Protein AF-A0A838JGW4-F1 (afdb_monomer)

Nearest PDB structures (foldseek):
  2qc5-assembly1_A  TM=7.954E-01  e=8.560E-03  Staphylococcus cohnii
  2p4o-assembly1_A  TM=7.873E-01  e=1.898E-02  Nostoc punctiforme PCC 73102
  2z2p-assembly1_B  TM=6.196E-01  e=1.094E-02  Staphylococcus aureus
  7riz-assembly1_A  TM=8.148E-01  e=9.335E-02  Rhodopseudomonas palustris CGA009
  7ris-assembly1_A  TM=7.364E-01  e=1.348E-01  Rhodopseudomonas palustris CGA009

Sequence (125 aa):
CLDNILVTHPWLEGADGIALDRAGNIWVDANERNAVVVVTHQGSVTEVFRNPPNASGLRNGGPLEFPSSPFLLGNTFCTANSDGNRRDNFPSTAGEIGGVNQPKGKISCMDQPLTIPGLPLPIGR

Structure (mmCIF, N/CA/C/O backbone):
data_AF-A0A838JGW4-F1
#
_entry.id   AF-A0A838JGW4-F1
#
loop_
_atom_site.group_PDB
_atom_site.id
_atom_site.type_symbol
_atom_site.label_atom_id
_atom_site.label_alt_id
_atom_site.label_comp_id
_atom_site.label_asym_id
_atom_site.label_entity_id
_atom_site.label_seq_id
_atom_site.pdbx_PDB_ins_code
_atom_site.Cartn_x
_atom_site.Cartn_y
_atom_site.Cartn_z
_ato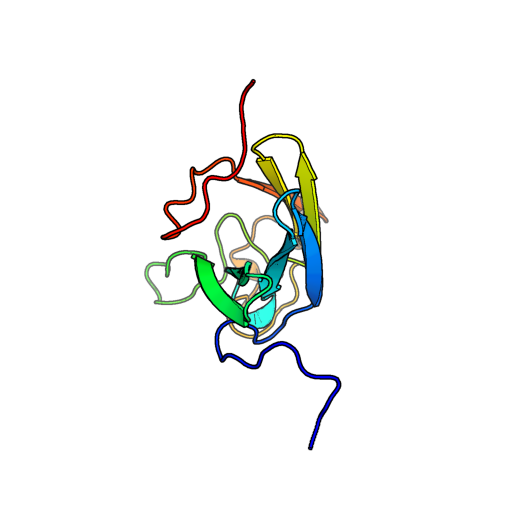m_site.occupancy
_atom_site.B_iso_or_equiv
_atom_site.auth_seq_id
_atom_site.auth_comp_id
_atom_site.auth_asym_id
_atom_site.auth_atom_id
_atom_site.pdbx_PDB_model_num
ATOM 1 N N . CYS A 1 1 ? -24.461 -17.663 6.096 1.00 56.19 1 CYS A N 1
ATOM 2 C CA . CYS A 1 1 ? -23.957 -16.281 5.987 1.00 56.19 1 CYS A CA 1
ATOM 3 C C . CYS A 1 1 ? -22.529 -16.264 6.508 1.00 56.19 1 CYS A C 1
ATOM 5 O O . CYS A 1 1 ? -22.194 -17.125 7.311 1.00 56.19 1 CYS A O 1
ATOM 7 N N . LEU A 1 2 ? -21.661 -15.400 5.983 1.00 64.81 2 LEU A N 1
ATOM 8 C CA . LEU A 1 2 ? -20.280 -15.313 6.459 1.00 64.81 2 LEU A CA 1
ATOM 9 C C . LEU A 1 2 ? -20.258 -14.373 7.661 1.00 64.81 2 LEU A C 1
ATOM 11 O O . LEU A 1 2 ? -19.946 -13.197 7.525 1.00 64.81 2 LEU A O 1
ATOM 15 N N . ASP A 1 3 ? -20.592 -14.909 8.832 1.00 81.69 3 ASP A N 1
ATOM 16 C CA . ASP A 1 3 ? -20.643 -14.163 10.102 1.00 81.69 3 ASP A CA 1
ATOM 17 C C . ASP A 1 3 ? -19.254 -13.647 10.547 1.00 81.69 3 ASP A C 1
ATOM 19 O O . ASP A 1 3 ? -19.125 -12.955 11.550 1.00 81.69 3 ASP A O 1
ATOM 23 N N . ASN A 1 4 ? -18.214 -13.959 9.764 1.00 87.12 4 ASN A N 1
ATOM 24 C CA . ASN A 1 4 ? -16.816 -13.603 9.986 1.00 87.12 4 ASN A CA 1
ATOM 25 C C . ASN A 1 4 ? -16.272 -12.599 8.945 1.00 87.12 4 ASN A C 1
ATOM 27 O O . ASN A 1 4 ? -15.057 -12.467 8.810 1.00 87.12 4 ASN A O 1
ATOM 31 N N . ILE A 1 5 ? -17.133 -11.924 8.169 1.00 91.50 5 ILE A N 1
ATOM 32 C CA . ILE A 1 5 ? -16.721 -10.865 7.231 1.00 91.50 5 ILE A CA 1
ATOM 33 C C . ILE A 1 5 ? -17.139 -9.501 7.774 1.00 91.50 5 ILE A C 1
ATOM 35 O O . ILE A 1 5 ? -18.327 -9.210 7.867 1.00 91.50 5 ILE A O 1
ATOM 39 N N . LEU A 1 6 ?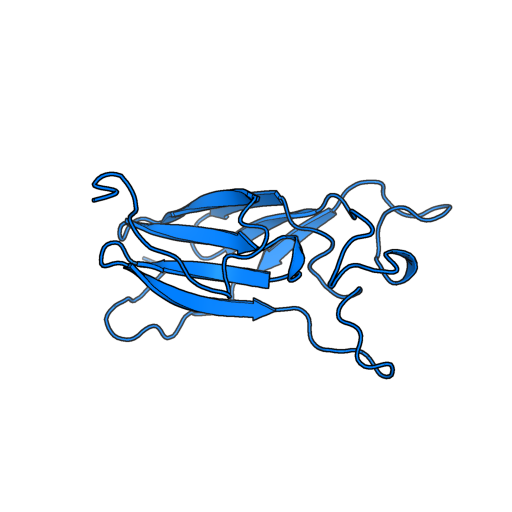 -16.152 -8.644 8.059 1.00 91.56 6 LEU A N 1
ATOM 40 C CA . LEU A 1 6 ? -16.396 -7.236 8.382 1.00 91.56 6 LEU A CA 1
ATOM 41 C C . LEU A 1 6 ? -16.807 -6.437 7.136 1.00 91.56 6 LEU A C 1
ATOM 43 O O . LEU A 1 6 ? -17.818 -5.744 7.149 1.00 91.56 6 LEU A O 1
ATOM 47 N N . VAL A 1 7 ? -16.023 -6.526 6.055 1.00 95.44 7 VAL A N 1
ATOM 48 C CA . VAL A 1 7 ? -16.283 -5.811 4.798 1.00 95.44 7 VAL A CA 1
ATOM 49 C C . VAL A 1 7 ? -15.652 -6.533 3.606 1.00 95.44 7 VAL A C 1
ATOM 51 O O . VAL A 1 7 ? -14.642 -7.220 3.743 1.00 95.44 7 VAL A O 1
ATOM 54 N N . THR A 1 8 ? -16.224 -6.341 2.417 1.00 95.62 8 THR A N 1
ATOM 55 C CA . THR A 1 8 ? -15.580 -6.655 1.132 1.00 95.62 8 THR A CA 1
ATOM 56 C C . THR A 1 8 ? -15.661 -5.422 0.242 1.00 95.62 8 THR A C 1
ATOM 58 O O . THR A 1 8 ? -16.702 -4.770 0.191 1.00 95.62 8 THR A O 1
ATOM 61 N N . HIS A 1 9 ? -14.566 -5.059 -0.425 1.00 97.62 9 HIS A N 1
ATOM 62 C CA . HIS A 1 9 ? -14.531 -3.862 -1.263 1.00 97.62 9 HIS A CA 1
ATOM 63 C C . HIS A 1 9 ? -13.444 -3.976 -2.343 1.00 97.62 9 HIS A C 1
ATOM 65 O O . HIS A 1 9 ? -12.350 -4.439 -2.024 1.00 97.62 9 HIS A O 1
ATOM 71 N N . PRO A 1 10 ? -13.663 -3.503 -3.588 1.00 98.12 10 PRO A N 1
ATOM 72 C CA . PRO A 1 10 ? -12.645 -3.550 -4.648 1.00 98.12 10 PRO A CA 1
ATOM 73 C C . PRO A 1 10 ? -11.343 -2.806 -4.318 1.00 98.12 10 PRO A C 1
ATOM 75 O O . PRO A 1 10 ? -10.294 -3.082 -4.897 1.00 98.12 10 PRO A O 1
ATOM 78 N N . TRP A 1 11 ? -11.393 -1.834 -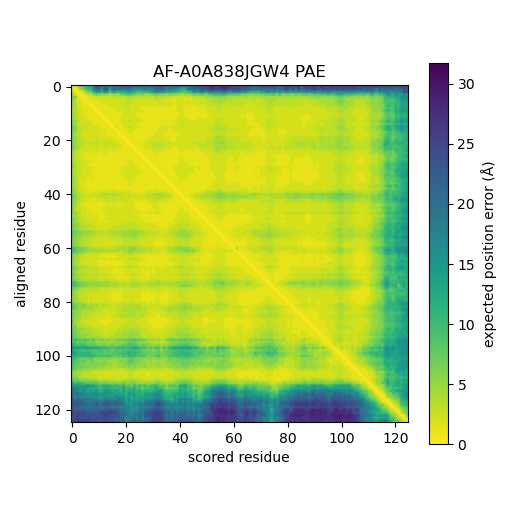3.404 1.00 98.38 11 TRP A N 1
ATOM 79 C CA . TRP A 1 11 ? -10.191 -1.132 -2.939 1.00 98.38 11 TRP A CA 1
ATOM 80 C C . TRP A 1 11 ? -9.307 -1.991 -2.030 1.00 98.38 11 TRP A C 1
ATOM 82 O O . TRP A 1 11 ? -8.126 -1.709 -1.921 1.00 98.38 11 TRP A O 1
ATOM 92 N N . LEU A 1 12 ? -9.830 -3.078 -1.462 1.00 98.31 12 LEU A N 1
ATOM 93 C CA . LEU A 1 12 ? -9.074 -4.019 -0.627 1.00 98.31 12 LEU A CA 1
ATOM 94 C C . LEU A 1 12 ? -8.402 -5.135 -1.441 1.00 98.31 12 LEU A C 1
ATOM 96 O O . LEU A 1 12 ? -7.979 -6.149 -0.892 1.00 98.31 12 LEU A O 1
ATOM 100 N N . GLU A 1 13 ? -8.334 -4.997 -2.762 1.00 98.19 13 GLU A N 1
ATOM 101 C CA . GLU A 1 13 ? -7.616 -5.958 -3.589 1.00 98.19 13 GLU A CA 1
ATOM 102 C C . GLU A 1 13 ? -6.124 -5.934 -3.254 1.00 98.19 13 GLU A C 1
ATOM 104 O O . GLU A 1 13 ? -5.478 -4.891 -3.357 1.00 98.19 13 GLU A O 1
ATOM 109 N N . GLY A 1 14 ? -5.600 -7.090 -2.848 1.00 97.50 14 GLY A N 1
ATOM 110 C CA . GLY A 1 14 ? -4.245 -7.184 -2.319 1.00 97.50 14 GLY A CA 1
ATOM 111 C C . GLY A 1 14 ? -4.109 -6.706 -0.874 1.00 97.50 14 GLY A C 1
ATOM 112 O O . GLY A 1 14 ? -3.026 -6.282 -0.499 1.00 97.50 14 GLY A O 1
ATOM 113 N N . ALA A 1 15 ? -5.183 -6.712 -0.074 1.00 97.88 15 ALA A N 1
ATOM 114 C CA . ALA A 1 15 ? -5.090 -6.448 1.362 1.00 97.88 15 ALA A CA 1
ATOM 115 C C . ALA A 1 15 ? -4.107 -7.430 2.022 1.00 97.88 15 ALA A C 1
ATOM 117 O O . ALA A 1 15 ? -4.429 -8.605 2.200 1.00 97.88 15 ALA A O 1
ATOM 118 N N . ASP A 1 16 ? -2.915 -6.936 2.343 1.00 97.38 16 ASP A N 1
ATOM 119 C CA . ASP A 1 16 ? -1.788 -7.735 2.825 1.00 97.38 16 ASP A CA 1
ATOM 120 C C . ASP A 1 16 ? -1.490 -7.405 4.287 1.00 97.38 16 ASP A C 1
ATOM 122 O O . ASP A 1 16 ? -1.941 -8.102 5.197 1.00 97.38 16 ASP A O 1
ATOM 126 N N . GLY A 1 17 ? -0.814 -6.283 4.528 1.00 97.19 17 GLY A N 1
ATOM 127 C CA . GLY A 1 17 ? -0.583 -5.769 5.870 1.00 97.19 17 GLY A CA 1
ATOM 128 C C . GLY A 1 17 ? -1.734 -4.899 6.370 1.00 97.19 17 GLY A C 1
ATOM 129 O O . GLY A 1 17 ? -2.308 -4.108 5.617 1.00 97.19 17 GLY A O 1
ATOM 130 N N . ILE A 1 18 ? -2.038 -5.003 7.669 1.00 97.44 18 ILE A N 1
ATOM 131 C CA . ILE A 1 18 ? -3.014 -4.140 8.344 1.00 97.44 18 ILE A CA 1
ATOM 132 C C . ILE A 1 18 ? -2.487 -3.570 9.664 1.00 97.44 18 ILE A C 1
ATOM 134 O O . ILE A 1 18 ? -1.721 -4.222 10.371 1.00 97.44 18 ILE A O 1
ATOM 138 N N . ALA A 1 19 ? -2.943 -2.369 10.019 1.00 95.81 19 ALA A N 1
ATOM 139 C CA . ALA A 1 19 ? -2.676 -1.716 11.298 1.00 95.81 19 ALA A CA 1
ATOM 140 C C . ALA A 1 19 ? -3.9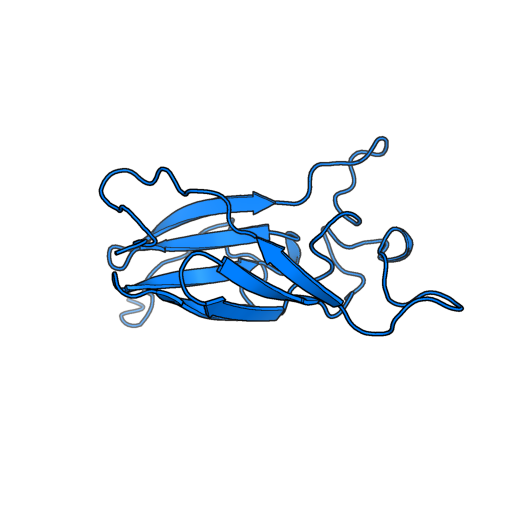61 -1.115 11.881 1.00 95.81 19 ALA A C 1
ATOM 142 O O . ALA A 1 19 ? -4.806 -0.604 11.151 1.00 95.81 19 ALA A O 1
ATOM 143 N N . LEU A 1 20 ? -4.102 -1.161 13.205 1.00 92.06 20 LEU A N 1
ATOM 144 C CA . LEU A 1 20 ? -5.230 -0.557 13.913 1.00 92.06 20 LEU A CA 1
ATOM 145 C C . LEU A 1 20 ? -4.850 0.816 14.454 1.00 92.06 20 LEU A C 1
ATOM 147 O O . LEU A 1 20 ? -3.811 0.967 15.100 1.00 92.06 20 LEU A O 1
ATOM 151 N N . ASP A 1 21 ? -5.719 1.799 14.248 1.00 88.12 21 ASP A N 1
ATOM 152 C CA . ASP A 1 21 ? -5.608 3.091 14.919 1.00 88.12 21 ASP A CA 1
ATOM 153 C C . ASP A 1 21 ? -6.391 3.140 16.244 1.00 88.12 21 ASP A C 1
ATOM 155 O O . ASP A 1 21 ? -7.095 2.204 16.626 1.00 88.12 21 ASP A O 1
ATOM 159 N N . ARG A 1 22 ? -6.274 4.256 16.979 1.00 84.38 22 ARG A N 1
ATOM 160 C CA . ARG A 1 22 ? -6.926 4.412 18.294 1.00 84.38 22 ARG A CA 1
ATOM 161 C C . ARG A 1 22 ? -8.452 4.509 18.231 1.00 84.38 22 ARG A C 1
ATOM 163 O O . ARG A 1 22 ? -9.092 4.310 19.258 1.00 84.38 22 ARG A O 1
ATOM 170 N N . ALA A 1 23 ? -9.026 4.842 17.077 1.00 83.12 23 ALA A N 1
ATOM 171 C CA . ALA A 1 23 ? -10.475 4.893 16.881 1.00 83.12 23 ALA A CA 1
ATOM 172 C C . ALA A 1 23 ? -11.033 3.555 16.360 1.00 83.12 23 ALA A C 1
ATOM 174 O O . ALA A 1 23 ? -12.233 3.442 16.103 1.00 83.12 23 ALA A O 1
ATOM 175 N N . GLY A 1 24 ? -10.174 2.538 16.228 1.00 87.44 24 GLY A N 1
ATOM 176 C CA . GLY A 1 24 ? -10.546 1.202 15.785 1.00 87.44 24 GLY A CA 1
ATOM 177 C C . GLY A 1 24 ? -10.706 1.078 14.273 1.00 87.44 24 GLY A C 1
ATOM 178 O O . GLY A 1 24 ? -11.342 0.126 13.826 1.00 87.44 24 GLY A O 1
ATOM 179 N N . ASN A 1 25 ? -10.168 2.007 13.477 1.00 90.81 25 ASN A N 1
ATOM 180 C CA . ASN A 1 25 ? -10.112 1.805 12.030 1.00 90.81 25 ASN A CA 1
ATOM 181 C C . ASN A 1 25 ? -8.914 0.943 11.660 1.00 90.81 25 ASN A C 1
ATOM 183 O O . ASN A 1 25 ? -7.863 0.973 12.305 1.00 90.81 25 ASN A O 1
ATOM 187 N N . ILE A 1 26 ? -9.093 0.196 10.581 1.00 94.62 26 ILE A N 1
ATOM 188 C CA . ILE A 1 26 ? -8.110 -0.706 10.008 1.00 94.62 26 ILE A CA 1
ATOM 189 C C . ILE A 1 26 ? -7.489 0.001 8.809 1.00 94.62 26 ILE A C 1
ATOM 191 O O . ILE A 1 26 ? -8.160 0.253 7.810 1.00 94.62 26 ILE A O 1
ATOM 19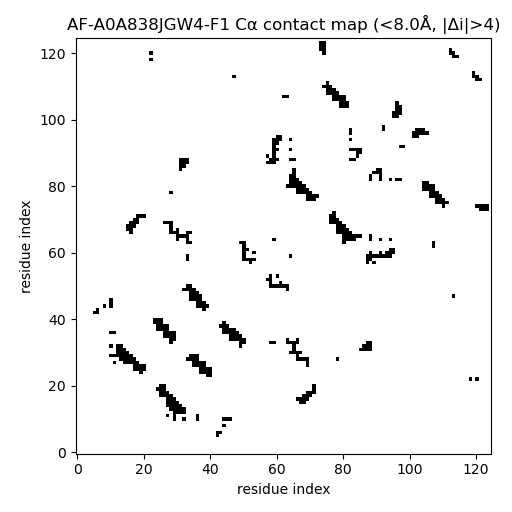5 N N . TRP A 1 27 ? -6.209 0.318 8.914 1.00 95.25 27 TRP A N 1
ATOM 196 C CA . TRP A 1 27 ? -5.381 0.802 7.819 1.00 95.25 27 TRP A CA 1
ATOM 197 C C . TRP A 1 27 ? -4.808 -0.396 7.088 1.00 95.25 27 TRP A C 1
ATOM 199 O O . TRP A 1 27 ? -4.249 -1.285 7.722 1.00 95.25 27 TRP A O 1
ATOM 209 N N . VAL A 1 28 ? -4.967 -0.427 5.775 1.00 98.00 28 VAL A N 1
ATOM 210 C CA . VAL A 1 28 ? -4.696 -1.586 4.932 1.00 98.00 28 VAL A CA 1
ATOM 211 C C . VAL A 1 28 ? -3.735 -1.183 3.830 1.00 98.00 28 VAL A C 1
ATOM 213 O O . VAL A 1 28 ? -4.009 -0.242 3.081 1.00 98.00 28 VAL A O 1
ATOM 216 N N . ASP A 1 29 ? -2.658 -1.944 3.693 1.00 98.38 29 ASP A N 1
ATOM 217 C CA . ASP A 1 29 ? -1.841 -1.946 2.488 1.00 98.38 29 ASP A CA 1
ATOM 218 C C . ASP A 1 29 ? -2.535 -2.789 1.422 1.00 98.38 29 ASP A C 1
ATOM 220 O O . ASP A 1 29 ? -2.551 -4.019 1.487 1.00 98.38 29 ASP A O 1
ATOM 224 N N . ALA A 1 30 ? -3.138 -2.121 0.439 1.00 98.44 30 ALA A N 1
ATOM 225 C CA . ALA A 1 30 ? -3.701 -2.770 -0.737 1.00 98.44 30 ALA A CA 1
ATOM 226 C C . ALA A 1 30 ? -2.589 -2.913 -1.785 1.00 98.44 30 ALA A C 1
ATOM 228 O O . ALA A 1 30 ? -2.427 -2.070 -2.676 1.00 98.44 30 ALA A O 1
ATOM 229 N N . ASN A 1 31 ? -1.773 -3.955 -1.633 1.00 97.94 31 ASN A N 1
ATOM 230 C CA . ASN A 1 31 ? -0.477 -4.080 -2.296 1.00 97.94 31 ASN A CA 1
ATOM 231 C C . ASN A 1 31 ? -0.580 -4.165 -3.825 1.00 97.94 31 ASN A C 1
ATOM 233 O O . ASN A 1 31 ? 0.134 -3.465 -4.539 1.00 97.94 31 ASN A O 1
ATOM 237 N N . GLU A 1 32 ? -1.572 -4.895 -4.330 1.00 98.19 32 GLU A N 1
ATOM 238 C CA . GLU A 1 32 ? -1.886 -5.005 -5.757 1.00 98.19 32 GLU A CA 1
ATOM 239 C C . GLU A 1 32 ? -2.307 -3.658 -6.372 1.00 98.19 32 GLU A C 1
ATOM 241 O O . GLU A 1 32 ? -2.324 -3.506 -7.593 1.00 98.19 32 GLU A O 1
ATOM 246 N N . ARG A 1 33 ? -2.679 -2.672 -5.550 1.00 98.12 33 ARG A N 1
ATOM 247 C CA . ARG A 1 33 ? -3.131 -1.341 -5.980 1.00 98.12 33 ARG A CA 1
ATOM 248 C C . ARG A 1 33 ? -2.094 -0.241 -5.768 1.00 98.12 33 ARG A C 1
ATOM 250 O O . ARG A 1 33 ? -2.388 0.905 -6.109 1.00 98.12 33 ARG A O 1
ATOM 257 N N . ASN A 1 34 ? -0.942 -0.545 -5.157 1.00 97.62 34 ASN A N 1
ATOM 258 C CA . ASN A 1 34 ? -0.008 0.467 -4.646 1.00 97.62 34 ASN A CA 1
ATOM 259 C C . ASN A 1 34 ? -0.759 1.593 -3.899 1.00 97.62 34 ASN A C 1
ATOM 261 O O . ASN A 1 34 ? -0.638 2.782 -4.223 1.00 97.62 34 ASN A O 1
ATOM 265 N N . ALA A 1 35 ? -1.615 1.189 -2.954 1.00 97.25 35 ALA A N 1
ATOM 266 C CA . ALA A 1 35 ? -2.567 2.059 -2.274 1.00 97.25 35 ALA A CA 1
ATOM 267 C C . ALA A 1 35 ? -2.665 1.760 -0.774 1.00 97.25 35 ALA A C 1
ATOM 269 O O . ALA A 1 35 ? -2.409 0.641 -0.331 1.00 97.25 35 ALA A O 1
ATOM 270 N N . VAL A 1 36 ? -3.113 2.765 -0.022 1.00 96.69 36 VAL A N 1
ATOM 271 C CA . VAL A 1 36 ? -3.522 2.647 1.379 1.00 96.69 36 VAL A CA 1
ATOM 272 C C . VAL A 1 36 ? -5.020 2.881 1.474 1.00 96.69 36 VAL A C 1
ATOM 274 O O . VAL A 1 36 ? -5.557 3.867 0.955 1.00 96.69 36 VAL A O 1
ATOM 277 N N . VAL A 1 37 ? -5.697 1.970 2.160 1.00 96.44 37 VAL A N 1
ATOM 278 C CA . VAL A 1 37 ? -7.145 1.989 2.355 1.00 96.44 37 VAL A CA 1
ATOM 279 C C . VAL A 1 37 ? -7.449 1.956 3.841 1.00 96.44 37 VAL A C 1
ATOM 281 O O . VAL A 1 37 ? -6.826 1.214 4.589 1.00 96.44 37 VAL A O 1
ATOM 284 N N . VAL A 1 38 ? -8.423 2.745 4.277 1.00 93.88 38 VAL A N 1
ATOM 285 C CA . VAL A 1 38 ? -8.916 2.733 5.654 1.00 93.88 38 VAL A CA 1
ATOM 286 C C . VAL A 1 38 ? -10.311 2.128 5.679 1.00 93.88 38 VAL A C 1
ATOM 288 O O . VAL A 1 38 ? -11.183 2.522 4.902 1.00 93.88 38 VAL A O 1
ATOM 291 N N . VAL A 1 39 ? -10.515 1.176 6.584 1.00 95.44 39 VAL A N 1
ATOM 292 C CA . VAL A 1 39 ? -11.805 0.560 6.887 1.00 95.44 39 VAL A CA 1
ATOM 293 C C . VAL A 1 39 ? -12.222 0.970 8.292 1.00 95.44 39 VAL A C 1
ATOM 295 O O . VAL A 1 39 ? -11.497 0.710 9.250 1.00 95.44 39 VAL A O 1
ATOM 298 N N . THR A 1 40 ? -13.386 1.596 8.446 1.00 92.06 40 THR A N 1
ATOM 299 C CA . THR A 1 40 ? -13.900 1.938 9.778 1.00 92.06 40 THR A CA 1
ATOM 300 C C . THR A 1 40 ? -14.448 0.706 10.493 1.00 92.06 40 THR A C 1
ATOM 302 O O . THR A 1 40 ? -14.796 -0.292 9.862 1.00 92.06 40 THR A O 1
ATOM 305 N N . HIS A 1 41 ? -14.604 0.772 11.816 1.00 85.31 41 HIS A N 1
ATOM 306 C CA . HIS A 1 41 ? -15.194 -0.333 12.582 1.00 85.31 41 HIS A CA 1
ATOM 307 C C . HIS A 1 41 ? -16.659 -0.637 12.205 1.00 85.31 41 HIS A C 1
ATOM 309 O O . HIS A 1 41 ? -17.164 -1.708 12.527 1.00 85.31 41 HIS A O 1
ATOM 315 N N . GLN A 1 42 ? -17.341 0.278 11.506 1.00 89.00 42 GLN A N 1
ATOM 316 C CA . GLN A 1 42 ? -18.670 0.059 10.920 1.00 89.00 42 GLN A CA 1
ATOM 317 C C . GLN A 1 42 ? -18.623 -0.452 9.468 1.00 89.00 42 GLN A C 1
ATOM 319 O O . GLN A 1 42 ? -19.664 -0.547 8.823 1.00 89.00 42 GLN A O 1
ATOM 324 N N . GLY A 1 43 ? -17.436 -0.755 8.936 1.00 92.44 43 GLY A N 1
ATOM 325 C CA . GLY A 1 43 ? -17.249 -1.310 7.595 1.00 92.44 43 GLY A CA 1
ATOM 326 C C . GLY A 1 43 ? -17.264 -0.285 6.457 1.00 92.44 43 GLY A C 1
ATOM 327 O O . GLY A 1 43 ? -17.356 -0.682 5.298 1.00 92.44 43 GLY A O 1
ATOM 328 N N . SER A 1 44 ? -17.169 1.020 6.738 1.00 92.94 44 SER A N 1
ATOM 329 C CA . SER A 1 44 ? -16.996 2.026 5.678 1.00 92.94 44 SER A CA 1
ATOM 330 C C . SER A 1 44 ? -15.574 1.966 5.121 1.00 92.94 44 SER A C 1
ATOM 332 O O . SER A 1 44 ? -14.636 1.811 5.898 1.00 92.94 44 SER A O 1
ATOM 334 N N . VAL A 1 45 ? -15.399 2.096 3.803 1.00 95.38 45 VAL A N 1
ATOM 335 C CA . VAL A 1 45 ? -14.100 1.931 3.127 1.00 95.38 45 VAL A CA 1
ATOM 336 C C . VAL A 1 45 ? -13.712 3.197 2.373 1.00 95.38 45 VAL A C 1
ATOM 338 O O . VAL A 1 45 ? -14.478 3.682 1.543 1.00 95.38 45 VAL A O 1
ATOM 341 N N . TH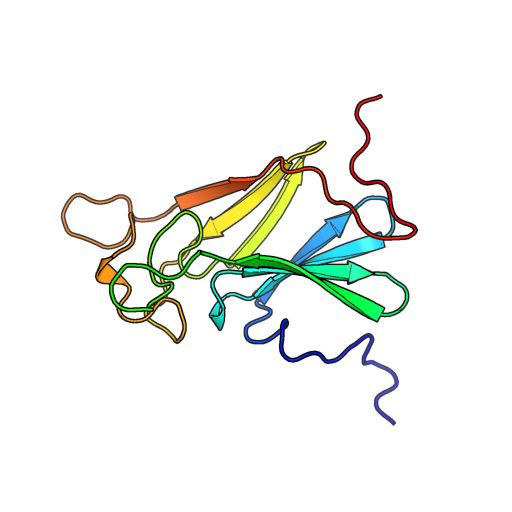R A 1 46 ? -12.491 3.679 2.605 1.00 92.75 46 THR A N 1
ATOM 342 C CA . THR A 1 46 ? -11.926 4.873 1.960 1.00 92.75 46 THR A CA 1
ATOM 343 C C . THR A 1 46 ? -10.521 4.583 1.434 1.00 92.75 46 THR A C 1
ATOM 345 O O . THR A 1 46 ? -9.643 4.220 2.210 1.00 92.75 46 THR A O 1
ATOM 348 N N . GLU A 1 47 ? -10.271 4.764 0.133 1.00 93.25 47 GLU A N 1
ATOM 349 C CA . GLU A 1 47 ? -8.908 4.802 -0.425 1.00 93.25 47 GLU A CA 1
ATOM 350 C C . GLU A 1 47 ? -8.303 6.170 -0.093 1.00 93.25 47 GLU A C 1
ATOM 352 O O . GLU A 1 47 ? -8.734 7.193 -0.623 1.00 93.25 47 GLU A O 1
ATOM 357 N N . VAL A 1 48 ? -7.358 6.196 0.846 1.00 90.94 48 VAL A N 1
ATOM 358 C CA . VAL A 1 48 ? -6.789 7.448 1.371 1.00 90.94 48 VAL A CA 1
ATOM 359 C C . VAL A 1 48 ? -5.555 7.889 0.601 1.00 90.94 48 VAL A C 1
ATOM 361 O O . VAL A 1 48 ? -5.241 9.076 0.552 1.00 90.94 48 VAL A O 1
ATOM 364 N N . PHE A 1 49 ? -4.867 6.940 -0.027 1.00 93.50 49 PHE A N 1
ATOM 365 C CA . PHE A 1 49 ? -3.762 7.218 -0.922 1.00 93.50 49 PHE A CA 1
ATOM 366 C C . PHE A 1 49 ? -3.644 6.113 -1.964 1.00 93.50 49 PHE A C 1
ATOM 368 O O . PHE A 1 49 ? -3.833 4.938 -1.664 1.00 93.50 49 PHE A O 1
ATOM 375 N N . ARG A 1 50 ? -3.259 6.492 -3.178 1.00 95.56 50 ARG A N 1
ATOM 376 C CA . ARG A 1 50 ? -2.806 5.581 -4.226 1.00 95.56 50 ARG A CA 1
ATOM 377 C C . ARG A 1 50 ? -1.761 6.299 -5.055 1.00 95.56 50 ARG A C 1
ATOM 379 O O . ARG A 1 50 ? -1.938 7.485 -5.346 1.00 95.56 50 ARG A O 1
ATOM 386 N N . ASN A 1 51 ? -0.709 5.594 -5.465 1.00 96.31 51 ASN A N 1
ATOM 387 C CA . ASN A 1 51 ? 0.291 6.184 -6.353 1.00 96.31 51 ASN A CA 1
ATOM 388 C C . ASN A 1 51 ? -0.394 6.813 -7.575 1.00 96.31 51 ASN A C 1
ATOM 390 O O . ASN A 1 51 ? -1.239 6.152 -8.191 1.00 96.31 51 ASN A O 1
ATOM 394 N N . PRO A 1 52 ? -0.063 8.060 -7.956 1.00 95.44 52 PRO A N 1
AT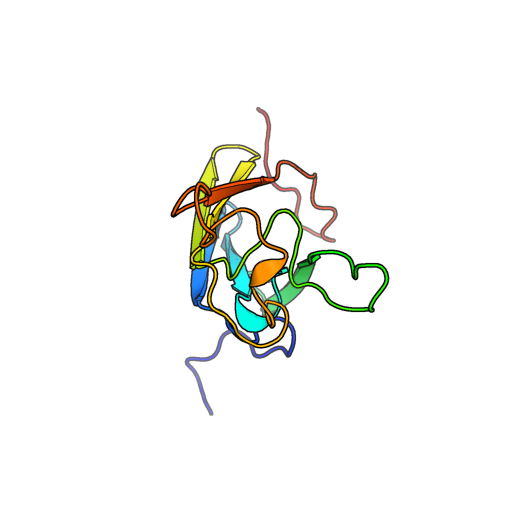OM 395 C CA . PRO A 1 52 ? -0.607 8.679 -9.159 1.00 95.44 52 PRO A CA 1
ATOM 396 C C . PRO A 1 52 ? -0.145 7.921 -10.414 1.00 95.44 52 PRO A C 1
ATOM 398 O O . PRO A 1 52 ? 0.889 7.251 -10.383 1.00 95.44 52 PRO A O 1
ATOM 401 N N . PRO A 1 53 ? -0.890 8.001 -11.531 1.00 96.88 53 PRO A N 1
ATOM 402 C CA . PRO A 1 53 ? -0.430 7.390 -12.763 1.00 96.88 53 PRO A CA 1
ATOM 403 C C . PRO A 1 53 ? 0.719 8.228 -13.341 1.00 96.88 53 PRO A C 1
ATOM 405 O O . PRO A 1 53 ? 0.670 9.459 -13.325 1.00 96.88 53 PRO A O 1
ATOM 408 N N . ASN A 1 54 ? 1.746 7.573 -13.871 1.00 95.06 54 ASN A N 1
ATOM 409 C CA . ASN A 1 54 ? 2.818 8.221 -14.618 1.00 95.06 54 ASN A CA 1
ATOM 410 C C . ASN A 1 54 ? 2.371 8.561 -16.054 1.00 95.06 54 ASN A C 1
ATOM 412 O O . ASN A 1 54 ? 1.234 8.302 -16.451 1.00 95.06 54 ASN A O 1
ATOM 416 N N . ALA A 1 55 ? 3.276 9.121 -16.864 1.00 95.81 55 ALA A N 1
ATOM 417 C CA . ALA A 1 55 ? 2.982 9.524 -18.245 1.00 95.81 55 ALA A CA 1
ATOM 418 C C . ALA A 1 55 ? 2.501 8.373 -19.156 1.00 95.81 55 ALA A C 1
ATOM 420 O O . ALA A 1 55 ? 1.868 8.629 -20.175 1.00 95.81 55 ALA A O 1
ATOM 421 N N . SER A 1 56 ? 2.779 7.117 -18.791 1.00 95.75 56 SER A N 1
ATOM 422 C CA . SER A 1 56 ? 2.309 5.919 -19.504 1.00 95.75 56 SER A CA 1
ATOM 423 C C . SER A 1 56 ? 1.012 5.340 -18.920 1.00 95.75 56 SER A C 1
ATOM 425 O O . SER A 1 56 ? 0.570 4.277 -19.342 1.00 95.75 56 SER A O 1
ATOM 427 N N . GLY A 1 57 ? 0.406 6.005 -17.932 1.00 96.56 57 GLY A N 1
ATOM 428 C CA . GLY A 1 57 ? -0.811 5.554 -17.252 1.00 96.56 57 GLY A CA 1
ATOM 429 C C . GLY A 1 57 ? -0.589 4.502 -16.159 1.00 96.56 57 GLY A C 1
ATOM 430 O O . GLY A 1 57 ? -1.562 4.051 -15.557 1.00 96.56 57 GLY A O 1
ATOM 431 N N . LEU A 1 58 ? 0.660 4.118 -15.879 1.00 97.50 58 LEU A N 1
ATOM 432 C CA . LEU A 1 58 ? 1.007 3.088 -14.894 1.00 97.50 58 LEU A CA 1
ATOM 433 C C . LEU A 1 58 ? 1.201 3.684 -13.497 1.00 97.50 58 LEU A C 1
ATOM 435 O O . LEU A 1 58 ? 1.565 4.849 -13.366 1.00 97.50 58 LEU A O 1
ATOM 439 N N . ARG A 1 59 ? 1.004 2.878 -12.448 1.00 97.31 59 ARG A N 1
ATOM 440 C CA . ARG A 1 59 ? 1.136 3.281 -11.028 1.00 97.31 59 ARG A CA 1
ATOM 441 C C . ARG A 1 59 ? 2.306 2.588 -10.322 1.00 97.31 59 ARG A C 1
ATOM 443 O O . ARG A 1 59 ? 2.328 2.452 -9.100 1.00 97.31 59 ARG A O 1
ATOM 450 N N . ASN A 1 60 ? 3.277 2.167 -11.121 1.00 95.94 60 ASN A N 1
ATOM 451 C CA . ASN A 1 60 ? 4.413 1.318 -10.770 1.00 95.94 60 ASN A CA 1
ATOM 452 C C . ASN A 1 60 ? 5.654 2.099 -10.312 1.00 95.94 60 ASN A C 1
ATOM 454 O O . ASN A 1 60 ? 6.771 1.606 -10.401 1.00 95.94 60 ASN A O 1
ATOM 458 N N . GLY A 1 61 ? 5.460 3.342 -9.884 1.00 91.56 61 GLY A N 1
ATOM 459 C CA . GLY A 1 61 ? 6.494 4.168 -9.277 1.00 91.56 61 GLY A CA 1
ATOM 460 C C . GLY A 1 61 ? 5.869 5.099 -8.248 1.00 91.56 61 GLY A C 1
ATOM 461 O O . GLY A 1 61 ? 4.647 5.136 -8.101 1.00 91.56 61 GLY A O 1
ATOM 462 N N . GLY A 1 62 ? 6.697 5.883 -7.565 1.00 92.00 62 GLY A N 1
ATOM 463 C CA . GLY A 1 62 ? 6.263 6.725 -6.454 1.00 92.00 62 GLY A CA 1
ATOM 464 C C . GLY A 1 62 ? 6.519 6.064 -5.096 1.00 92.00 62 GLY A C 1
ATOM 465 O O . GLY A 1 62 ? 7.339 5.152 -4.984 1.00 92.00 62 GLY A O 1
ATOM 466 N N . PRO A 1 63 ? 5.866 6.543 -4.025 1.00 94.25 63 PRO A N 1
ATOM 467 C CA . PRO A 1 63 ? 6.241 6.137 -2.679 1.00 94.25 63 PRO A CA 1
ATOM 468 C C . PRO A 1 63 ? 5.882 4.681 -2.371 1.00 94.25 63 PRO A C 1
ATOM 470 O O . PRO A 1 63 ? 6.593 4.070 -1.582 1.00 94.25 63 PRO A O 1
ATOM 473 N N . LEU A 1 64 ? 4.838 4.096 -2.965 1.00 96.44 64 LEU A N 1
ATOM 474 C CA . LEU A 1 64 ? 4.448 2.708 -2.683 1.00 96.44 64 LEU A CA 1
ATOM 475 C C . LEU A 1 64 ? 4.924 1.746 -3.779 1.00 96.44 64 LEU A C 1
ATOM 477 O O . LEU A 1 64 ? 4.677 1.979 -4.953 1.00 96.44 64 LEU A O 1
ATOM 481 N N . GLU A 1 65 ? 5.577 0.657 -3.397 1.00 96.38 65 GLU A N 1
ATOM 482 C CA . GLU A 1 65 ? 6.113 -0.378 -4.291 1.00 96.38 65 GLU A CA 1
ATOM 483 C C . GLU A 1 65 ? 5.760 -1.748 -3.709 1.00 96.38 65 GLU A C 1
ATOM 485 O O . GLU A 1 65 ? 6.552 -2.377 -3.004 1.00 96.38 65 GLU A O 1
ATOM 490 N N . PHE A 1 66 ? 4.517 -2.180 -3.934 1.00 96.56 66 PHE A N 1
ATOM 491 C CA . PHE A 1 66 ? 3.940 -3.379 -3.323 1.00 96.56 66 PHE A CA 1
ATOM 492 C C . PHE A 1 66 ? 4.041 -3.344 -1.773 1.00 96.56 66 PHE A C 1
ATOM 494 O O . PHE A 1 66 ? 4.799 -4.123 -1.172 1.00 96.56 66 PHE A O 1
ATOM 501 N N . PRO A 1 67 ? 3.348 -2.382 -1.122 1.00 97.88 67 PRO A N 1
ATOM 502 C CA . PRO A 1 67 ? 3.405 -2.168 0.329 1.00 97.88 67 PRO A CA 1
ATOM 503 C C . PRO A 1 67 ? 2.850 -3.375 1.096 1.00 97.88 67 PRO A C 1
ATOM 505 O O . PRO A 1 67 ? 2.001 -4.080 0.568 1.00 97.88 67 PRO A O 1
ATOM 508 N N . SER A 1 68 ? 3.327 -3.647 2.313 1.00 96.56 68 SER A N 1
ATOM 509 C CA . SER A 1 68 ? 3.096 -4.964 2.945 1.00 96.56 68 SER A CA 1
ATOM 510 C C . SER A 1 68 ? 3.014 -4.998 4.470 1.00 96.56 68 SER A C 1
ATOM 512 O O . SER A 1 68 ? 2.557 -5.983 5.046 1.00 96.56 68 SER A O 1
ATOM 514 N N . SER A 1 69 ? 3.509 -3.988 5.183 1.00 97.00 69 SER A N 1
ATOM 515 C CA . SER A 1 69 ? 3.609 -4.050 6.648 1.00 97.00 69 SER A CA 1
ATOM 516 C C . SER A 1 69 ? 3.447 -2.661 7.246 1.00 97.00 69 SER A C 1
ATOM 518 O O . SER A 1 69 ? 4.452 -1.988 7.507 1.00 97.00 69 SER A O 1
ATOM 520 N N . PRO A 1 70 ? 2.196 -2.217 7.450 1.00 96.50 70 PRO A N 1
ATOM 521 C CA . PRO A 1 70 ? 1.927 -0.883 7.929 1.00 96.50 70 PRO A CA 1
ATOM 522 C C . PRO A 1 70 ? 2.103 -0.797 9.446 1.00 96.50 70 PRO A C 1
ATOM 524 O O . PRO A 1 70 ? 1.807 -1.732 10.191 1.00 96.50 70 PRO A O 1
ATOM 527 N N . PHE A 1 71 ? 2.522 0.368 9.925 1.00 94.56 71 PHE A N 1
ATOM 528 C CA . PHE A 1 71 ? 2.447 0.752 11.327 1.00 94.56 71 PHE A CA 1
ATOM 529 C C . PHE A 1 71 ? 2.062 2.223 11.461 1.00 94.56 71 PHE A C 1
ATOM 531 O O . PHE A 1 71 ? 2.271 3.037 10.559 1.00 94.56 71 PHE A O 1
ATOM 538 N N . LEU A 1 72 ? 1.507 2.563 12.621 1.00 91.44 72 LEU A N 1
ATOM 539 C CA . LEU A 1 72 ? 1.087 3.917 12.955 1.00 91.44 72 LEU A CA 1
ATOM 540 C C . LEU A 1 72 ? 1.940 4.451 14.108 1.00 91.44 72 LEU A C 1
ATOM 542 O O . LEU A 1 72 ? 2.071 3.799 15.145 1.00 91.44 72 LEU A O 1
ATOM 546 N N . LEU A 1 73 ? 2.493 5.652 13.946 1.00 86.00 73 LEU A N 1
ATOM 547 C CA . LEU A 1 73 ? 3.250 6.369 14.971 1.00 86.00 73 LEU A CA 1
ATOM 548 C C . LEU A 1 73 ? 2.766 7.819 15.054 1.00 86.00 73 LEU A C 1
ATOM 550 O O . LEU A 1 73 ? 3.087 8.644 14.204 1.00 86.00 73 LEU A O 1
ATOM 554 N N . GLY A 1 74 ? 2.004 8.149 16.099 1.00 83.50 74 GLY A N 1
ATOM 555 C CA . GLY A 1 74 ? 1.406 9.482 16.217 1.00 83.50 74 GLY A CA 1
ATOM 556 C C . GLY A 1 74 ? 0.478 9.767 15.033 1.00 83.50 74 GLY A C 1
ATOM 557 O O . GLY A 1 74 ? -0.521 9.069 14.879 1.00 83.50 74 GLY A O 1
ATOM 558 N N . ASN A 1 75 ? 0.836 10.761 14.212 1.00 78.31 75 ASN A N 1
ATOM 559 C CA . ASN A 1 75 ? 0.138 11.123 12.969 1.00 78.31 75 ASN A CA 1
ATOM 560 C C . ASN A 1 75 ? 0.705 10.470 11.709 1.00 78.31 75 ASN A C 1
ATOM 562 O O . ASN A 1 75 ? 0.232 10.753 10.613 1.00 78.31 75 ASN A O 1
ATOM 566 N N . THR A 1 76 ? 1.722 9.630 11.847 1.00 87.06 76 THR A N 1
ATOM 567 C CA . THR A 1 76 ? 2.429 9.064 10.709 1.00 87.06 76 THR A CA 1
ATOM 568 C C . THR A 1 76 ? 1.976 7.633 10.478 1.00 87.06 76 THR A C 1
ATOM 570 O O . THR A 1 76 ? 2.069 6.789 11.371 1.00 87.06 76 THR A O 1
ATOM 573 N N . PHE A 1 77 ? 1.525 7.357 9.263 1.00 92.25 77 PHE A N 1
ATOM 574 C CA . PHE A 1 77 ? 1.453 6.012 8.718 1.00 92.25 77 PHE A CA 1
ATOM 575 C C . PHE A 1 77 ? 2.781 5.698 8.041 1.00 92.25 77 PHE A C 1
ATOM 577 O O . PHE A 1 77 ? 3.274 6.512 7.267 1.00 92.25 77 PHE A O 1
ATOM 584 N N . CYS A 1 78 ? 3.345 4.525 8.282 1.00 96.44 78 CYS A N 1
ATOM 585 C CA . CYS A 1 78 ? 4.503 4.037 7.545 1.00 96.44 78 CYS A CA 1
ATOM 586 C C . CYS A 1 78 ? 4.265 2.597 7.106 1.00 96.44 78 CYS A C 1
ATOM 588 O O . CYS A 1 78 ? 3.627 1.846 7.833 1.00 96.44 78 CYS A O 1
ATOM 590 N N . THR A 1 79 ? 4.825 2.189 5.970 1.00 97.75 79 THR A N 1
ATOM 591 C CA . THR A 1 79 ? 4.788 0.793 5.515 1.00 97.75 79 THR A CA 1
ATOM 592 C C . THR A 1 79 ? 6.096 0.367 4.863 1.00 97.75 79 THR A C 1
ATOM 594 O O . THR A 1 79 ? 6.786 1.180 4.241 1.00 97.75 79 THR A O 1
ATOM 597 N N . ALA A 1 80 ? 6.440 -0.912 5.011 1.00 97.44 80 ALA A N 1
ATOM 598 C CA . ALA A 1 80 ? 7.501 -1.549 4.246 1.00 97.44 80 ALA A CA 1
ATOM 599 C C . ALA A 1 80 ? 7.023 -1.934 2.837 1.00 97.44 80 ALA A C 1
ATOM 601 O O . ALA A 1 80 ? 5.910 -2.423 2.646 1.00 97.44 80 ALA A O 1
ATOM 602 N N . ASN A 1 81 ? 7.909 -1.775 1.860 1.00 96.88 81 ASN A N 1
ATOM 603 C CA . ASN A 1 81 ? 7.678 -2.084 0.452 1.00 96.88 81 ASN A CA 1
ATOM 604 C C . ASN A 1 81 ? 8.549 -3.265 0.032 1.00 96.88 81 ASN A C 1
ATOM 606 O O . ASN A 1 81 ? 9.731 -3.323 0.387 1.00 96.88 81 ASN A O 1
ATOM 610 N N . SER A 1 82 ? 7.957 -4.188 -0.722 1.00 92.00 82 SER A N 1
ATOM 611 C CA . SER A 1 82 ? 8.605 -5.434 -1.154 1.00 92.00 82 SER A CA 1
ATOM 612 C C . SER A 1 82 ? 8.904 -5.486 -2.656 1.00 92.00 82 SER A C 1
ATOM 614 O O . SER A 1 82 ? 9.595 -6.399 -3.101 1.00 92.00 82 SER A O 1
ATOM 616 N N . ASP A 1 83 ? 8.406 -4.510 -3.419 1.00 93.38 83 ASP A N 1
ATOM 617 C CA . ASP A 1 83 ? 8.583 -4.355 -4.866 1.00 93.38 83 ASP A CA 1
ATOM 618 C C . ASP A 1 83 ? 8.200 -5.587 -5.702 1.00 93.38 83 ASP A C 1
ATOM 620 O O . ASP A 1 83 ? 8.821 -5.954 -6.699 1.00 93.38 83 ASP A O 1
ATOM 624 N N . GLY A 1 84 ? 7.120 -6.259 -5.300 1.00 93.88 84 GLY A N 1
ATOM 625 C CA . GLY A 1 84 ? 6.531 -7.335 -6.085 1.00 93.88 84 GLY A CA 1
ATOM 626 C C . GLY A 1 84 ? 6.116 -6.848 -7.477 1.00 93.88 84 GLY A C 1
ATOM 627 O O . GLY A 1 84 ? 5.346 -5.901 -7.604 1.00 93.88 84 GLY A O 1
ATOM 628 N N . ASN A 1 85 ? 6.586 -7.513 -8.535 1.00 95.06 85 ASN A N 1
ATOM 629 C CA . ASN A 1 85 ? 6.260 -7.173 -9.924 1.00 95.06 85 ASN A CA 1
ATOM 630 C C . ASN A 1 85 ? 4.850 -7.645 -10.323 1.00 95.06 85 ASN A C 1
ATOM 632 O O . ASN A 1 85 ? 4.686 -8.625 -11.056 1.00 95.06 85 ASN A O 1
ATOM 636 N N . ARG A 1 86 ? 3.822 -6.989 -9.780 1.00 96.25 86 ARG A N 1
ATOM 637 C CA . ARG A 1 86 ? 2.416 -7.395 -9.892 1.00 96.25 86 ARG A CA 1
ATOM 638 C C . ARG A 1 86 ? 1.502 -6.193 -10.087 1.00 96.25 86 ARG A C 1
ATOM 640 O O . ARG A 1 86 ? 1.783 -5.117 -9.578 1.00 96.25 86 ARG A O 1
ATOM 647 N N . ARG A 1 87 ? 0.407 -6.407 -10.820 1.00 96.81 87 ARG A N 1
ATOM 648 C CA . ARG A 1 87 ? -0.684 -5.454 -11.082 1.00 96.81 87 ARG A CA 1
ATOM 649 C C . ARG A 1 87 ? -0.233 -3.991 -11.211 1.00 96.81 87 ARG A C 1
ATOM 651 O O . ARG A 1 87 ? 0.378 -3.664 -12.222 1.00 96.81 87 ARG A O 1
ATOM 658 N N . ASP A 1 88 ? -0.527 -3.118 -10.243 1.00 97.62 88 ASP A N 1
ATOM 659 C CA . ASP A 1 88 ? -0.193 -1.690 -10.339 1.00 97.62 88 ASP A CA 1
ATOM 660 C C . ASP A 1 88 ? 1.309 -1.436 -10.232 1.00 97.62 88 ASP A C 1
ATOM 662 O O . ASP A 1 88 ? 1.791 -0.439 -10.765 1.00 97.62 88 ASP A O 1
ATOM 666 N N . ASN A 1 89 ? 2.041 -2.348 -9.595 1.00 96.88 89 ASN A N 1
ATOM 667 C CA . ASN A 1 89 ? 3.492 -2.342 -9.522 1.00 96.88 89 ASN A CA 1
ATOM 668 C C . ASN A 1 89 ? 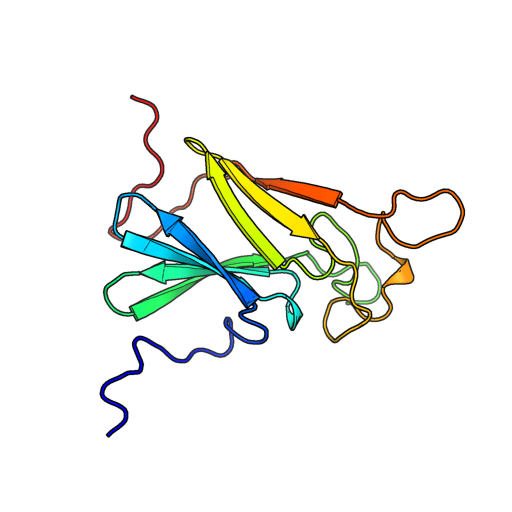4.152 -3.031 -10.729 1.00 96.88 89 ASN A C 1
ATOM 670 O O . ASN A 1 89 ? 5.358 -3.223 -10.716 1.00 96.88 89 ASN A O 1
ATOM 674 N N . PHE A 1 90 ? 3.408 -3.427 -11.772 1.00 96.56 90 PHE A N 1
ATOM 675 C CA . PHE A 1 90 ? 3.976 -4.030 -12.983 1.00 96.56 90 PHE A CA 1
ATOM 676 C C . PHE A 1 90 ? 4.140 -3.004 -14.127 1.00 96.56 90 PHE A C 1
ATOM 678 O O . PHE A 1 90 ? 3.176 -2.316 -14.472 1.00 96.56 90 PHE A O 1
ATOM 685 N N . PRO A 1 91 ? 5.309 -2.954 -14.803 1.00 95.62 91 PRO A N 1
ATOM 686 C CA . PRO A 1 91 ? 6.583 -3.545 -14.389 1.00 95.62 91 PRO A CA 1
ATOM 687 C C . PRO A 1 91 ? 7.169 -2.821 -13.167 1.00 95.62 91 PRO A C 1
ATOM 689 O O . PRO A 1 91 ? 7.096 -1.598 -13.111 1.00 95.62 91 PRO A O 1
ATOM 692 N N . SER A 1 92 ? 7.828 -3.521 -12.244 1.00 94.38 92 SER A N 1
ATOM 693 C CA . SER A 1 92 ? 8.336 -2.892 -11.007 1.00 94.38 92 SER A CA 1
ATOM 694 C C . SER A 1 92 ? 9.595 -2.043 -11.196 1.00 94.38 92 SER A C 1
ATOM 696 O O . SER A 1 92 ? 10.025 -1.311 -10.318 1.00 94.38 92 SER A O 1
ATOM 698 N N . THR A 1 93 ? 10.163 -2.047 -12.401 1.00 92.50 93 THR A N 1
ATOM 699 C CA . THR A 1 93 ? 11.427 -1.373 -12.730 1.00 92.50 93 THR A CA 1
ATOM 700 C C . THR A 1 93 ? 11.397 0.153 -12.633 1.00 92.50 93 THR A C 1
ATOM 702 O O . THR A 1 93 ? 12.450 0.776 -12.730 1.00 92.50 93 THR A O 1
ATOM 705 N N . ALA A 1 94 ? 10.214 0.766 -12.533 1.00 91.69 94 ALA A N 1
ATOM 706 C CA . ALA A 1 94 ? 10.087 2.206 -12.301 1.00 91.69 94 ALA A CA 1
ATOM 707 C C . ALA A 1 94 ? 10.209 2.578 -10.811 1.00 91.69 94 ALA A C 1
ATOM 709 O O . ALA A 1 94 ? 10.268 3.768 -10.492 1.00 91.69 94 ALA A O 1
ATOM 710 N N . GLY A 1 95 ? 10.256 1.576 -9.931 1.00 88.25 95 GLY A N 1
ATOM 711 C CA . GLY A 1 95 ? 10.487 1.724 -8.508 1.00 88.25 95 GLY A CA 1
ATOM 712 C C . GLY A 1 95 ? 11.911 2.146 -8.137 1.00 88.25 95 GLY A C 1
ATOM 713 O O . GLY A 1 95 ? 12.845 2.215 -8.945 1.00 88.25 95 GLY A O 1
ATOM 714 N N . GLU A 1 96 ? 12.061 2.463 -6.864 1.00 90.44 96 GLU A N 1
ATOM 715 C CA . GLU A 1 96 ? 13.272 2.931 -6.208 1.00 90.44 96 GLU A CA 1
ATOM 716 C C . GLU A 1 96 ? 14.055 1.779 -5.572 1.00 90.44 96 GLU A C 1
ATOM 718 O O . GLU A 1 96 ? 15.216 1.979 -5.201 1.00 90.44 96 GLU A O 1
ATOM 723 N N . ILE A 1 97 ? 13.456 0.589 -5.442 1.00 89.25 97 ILE A N 1
ATOM 724 C CA . ILE A 1 97 ? 14.136 -0.616 -4.957 1.00 89.25 97 ILE A CA 1
ATOM 725 C C . ILE A 1 97 ? 14.203 -1.712 -6.029 1.00 89.25 97 ILE A C 1
ATOM 727 O O . ILE A 1 97 ? 13.488 -1.699 -7.018 1.00 89.25 97 ILE A O 1
ATOM 731 N N . GLY A 1 98 ? 15.125 -2.663 -5.856 1.00 82.75 98 GLY A N 1
ATOM 732 C CA . GLY A 1 98 ? 15.197 -3.867 -6.700 1.00 82.75 98 GLY A CA 1
ATOM 733 C C . GLY A 1 98 ? 16.208 -3.813 -7.854 1.00 82.75 98 GLY A C 1
ATOM 734 O O . GLY A 1 98 ? 16.828 -4.840 -8.150 1.00 82.75 98 GLY A O 1
ATOM 735 N N . GLY A 1 99 ? 16.509 -2.640 -8.413 1.00 83.81 99 GLY A N 1
ATOM 736 C CA . GLY A 1 99 ? 17.497 -2.449 -9.482 1.00 83.81 99 GLY A CA 1
ATOM 737 C C . GLY A 1 99 ? 18.969 -2.636 -9.079 1.00 83.81 99 GLY A C 1
ATOM 738 O O . GLY A 1 99 ? 19.327 -2.841 -7.910 1.00 83.81 99 GLY A O 1
ATOM 739 N N . VAL A 1 100 ? 19.858 -2.576 -10.080 1.00 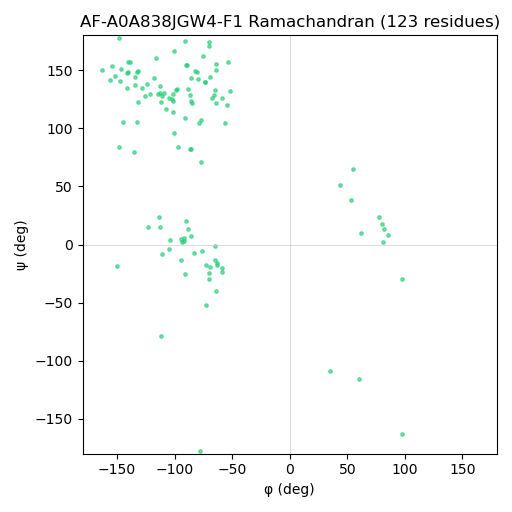84.44 100 VAL A N 1
ATOM 740 C CA . VAL A 1 100 ? 21.319 -2.563 -9.875 1.00 84.44 100 VAL A CA 1
ATOM 741 C C . VAL A 1 100 ? 21.695 -1.263 -9.163 1.00 84.44 100 VAL A C 1
ATOM 743 O O . VAL A 1 100 ? 21.301 -0.188 -9.599 1.00 84.44 100 VAL A O 1
ATOM 746 N N . ASN A 1 101 ? 22.449 -1.363 -8.066 1.00 87.25 101 ASN A N 1
ATOM 747 C CA . ASN A 1 101 ? 22.818 -0.243 -7.184 1.00 87.25 101 ASN A CA 1
ATOM 748 C C . ASN A 1 101 ? 21.645 0.474 -6.484 1.00 87.25 101 ASN A C 1
ATOM 750 O O . ASN A 1 101 ? 21.865 1.506 -5.854 1.00 87.25 101 ASN A O 1
ATOM 754 N N . GLN A 1 102 ? 20.426 -0.066 -6.545 1.00 88.00 102 GLN A N 1
ATOM 755 C CA . GLN A 1 102 ? 19.300 0.424 -5.750 1.00 88.00 102 GLN A CA 1
ATOM 756 C C . GLN A 1 102 ? 19.211 -0.297 -4.394 1.00 88.00 102 GLN A C 1
ATOM 758 O O . GLN A 1 102 ? 19.657 -1.450 -4.276 1.00 88.00 102 GLN A O 1
ATOM 763 N N . PRO A 1 103 ? 18.607 0.345 -3.374 1.00 88.56 103 PRO A N 1
ATOM 764 C CA . PRO A 1 103 ? 18.251 -0.322 -2.128 1.00 88.56 103 PRO A CA 1
ATOM 765 C C . PRO A 1 103 ? 17.397 -1.578 -2.368 1.00 88.56 103 PRO A C 1
ATOM 767 O O . PRO A 1 103 ? 16.748 -1.737 -3.403 1.00 88.56 103 PRO A O 1
ATOM 770 N N . LYS A 1 104 ? 17.413 -2.506 -1.405 1.00 87.75 104 LYS A N 1
ATOM 771 C CA . LYS A 1 104 ? 16.640 -3.765 -1.459 1.00 87.75 104 LYS A CA 1
ATOM 772 C C . LYS A 1 104 ? 15.394 -3.762 -0.574 1.00 87.75 104 LYS A C 1
ATOM 774 O O . LYS A 1 104 ? 14.721 -4.776 -0.464 1.00 87.75 104 LYS A O 1
ATOM 779 N N . GLY A 1 105 ? 15.106 -2.630 0.056 1.00 89.00 105 GLY A N 1
ATOM 780 C CA . GLY A 1 105 ? 13.928 -2.425 0.879 1.00 89.00 105 GLY A CA 1
ATOM 781 C C . GLY A 1 105 ? 13.697 -0.936 1.085 1.00 89.00 105 GLY A C 1
ATOM 782 O O . GLY A 1 105 ? 14.647 -0.148 1.062 1.00 89.00 105 GLY A O 1
ATOM 783 N N . LYS A 1 106 ? 12.431 -0.562 1.257 1.00 93.44 106 LYS A N 1
ATOM 784 C CA . LYS A 1 106 ? 12.001 0.827 1.421 1.00 93.44 106 LYS A CA 1
ATOM 785 C C . LYS A 1 106 ? 10.887 0.913 2.450 1.00 93.44 106 LYS A C 1
ATOM 787 O O . LYS A 1 106 ? 9.933 0.140 2.393 1.00 93.44 106 LYS A O 1
ATOM 792 N N . ILE A 1 107 ? 10.998 1.879 3.356 1.00 96.06 107 ILE A N 1
ATOM 793 C CA . ILE A 1 107 ? 9.896 2.291 4.224 1.00 96.06 107 ILE A CA 1
ATOM 794 C C . ILE A 1 107 ? 9.373 3.614 3.689 1.00 96.06 107 ILE A C 1
ATOM 796 O O . ILE A 1 107 ? 10.140 4.564 3.539 1.00 96.06 107 ILE A O 1
ATOM 800 N N . SER A 1 108 ? 8.073 3.666 3.433 1.00 95.94 108 SER A N 1
ATOM 801 C CA . SER A 1 108 ? 7.394 4.877 2.985 1.00 95.94 108 SER A CA 1
ATOM 802 C C . SER A 1 108 ? 6.485 5.359 4.089 1.00 95.94 108 SER A C 1
ATOM 804 O O . SER A 1 108 ? 5.684 4.582 4.603 1.00 95.94 108 SER A O 1
ATOM 806 N N . CYS A 1 109 ? 6.619 6.631 4.451 1.00 94.50 109 CYS A N 1
ATOM 807 C CA . CYS A 1 109 ? 5.832 7.257 5.500 1.00 94.50 109 CYS A CA 1
ATOM 808 C C . CYS A 1 109 ? 4.987 8.397 4.933 1.00 94.50 109 CYS A C 1
ATOM 810 O O . CYS A 1 109 ? 5.423 9.125 4.043 1.00 94.50 109 CYS A O 1
ATOM 812 N N . MET A 1 110 ? 3.780 8.544 5.464 1.00 87.75 110 MET A N 1
ATOM 813 C CA . MET A 1 110 ? 2.797 9.555 5.102 1.00 87.75 110 MET A CA 1
ATOM 814 C C . MET A 1 110 ? 2.218 10.155 6.383 1.00 87.75 110 MET A C 1
ATOM 816 O O . MET A 1 110 ? 1.906 9.440 7.332 1.00 87.75 110 MET A O 1
ATOM 820 N N . ASP A 1 111 ? 2.070 11.472 6.402 1.00 81.38 111 ASP A N 1
ATOM 821 C CA . ASP A 1 111 ? 1.556 12.269 7.523 1.00 81.38 111 ASP A CA 1
ATOM 822 C C . ASP A 1 111 ? 0.329 13.107 7.124 1.00 81.38 111 ASP A C 1
ATOM 824 O O . ASP A 1 111 ? -0.059 14.048 7.819 1.00 81.38 111 ASP A O 1
ATOM 828 N N . GLN A 1 112 ? -0.278 12.772 5.982 1.00 65.88 112 GLN A N 1
ATOM 829 C CA . GLN A 1 112 ? -1.382 13.532 5.416 1.00 65.88 112 GLN A CA 1
ATOM 830 C C . GLN A 1 112 ? -2.616 13.478 6.333 1.00 65.88 112 GLN A C 1
ATOM 832 O O . GLN A 1 112 ? -3.014 12.391 6.764 1.00 65.88 112 GLN A O 1
ATOM 837 N N . PRO A 1 113 ? -3.260 14.627 6.614 1.00 58.62 113 PRO A N 1
ATOM 838 C CA . PRO A 1 113 ? -4.478 14.660 7.409 1.00 58.62 113 PRO A CA 1
ATOM 839 C C . PRO A 1 113 ? -5.627 13.989 6.648 1.00 58.62 113 PRO A C 1
ATOM 841 O O . PRO A 1 113 ? -5.953 14.371 5.522 1.00 58.62 113 PRO A O 1
ATOM 844 N N . LEU A 1 114 ? -6.282 13.009 7.272 1.00 60.41 114 LEU A N 1
ATOM 845 C CA . LEU A 1 114 ? -7.460 12.366 6.698 1.00 60.41 114 LEU A CA 1
ATOM 846 C C . LEU A 1 114 ? -8.721 13.161 7.033 1.00 60.41 114 LEU A C 1
ATOM 848 O O . LEU A 1 114 ? -9.056 13.352 8.199 1.00 60.41 114 LEU A O 1
ATOM 852 N N . THR A 1 115 ? -9.469 13.574 6.009 1.00 55.34 115 THR A N 1
ATOM 853 C CA . THR A 1 115 ? -10.829 14.100 6.197 1.00 55.34 115 THR A CA 1
ATOM 854 C C . THR A 1 115 ? -11.828 12.976 5.947 1.00 55.34 115 THR A C 1
ATOM 856 O O . THR A 1 115 ? -12.336 12.817 4.840 1.00 55.34 115 THR A O 1
ATOM 859 N N . ILE A 1 116 ? -12.086 12.163 6.972 1.00 55.22 116 ILE A N 1
ATOM 860 C CA . ILE A 1 116 ? -13.119 11.122 6.936 1.00 55.22 116 ILE A CA 1
ATOM 861 C C . ILE A 1 116 ? -14.348 11.647 7.701 1.00 55.22 116 ILE A C 1
ATOM 863 O O . ILE A 1 116 ? -14.218 12.014 8.873 1.00 55.22 116 ILE A O 1
ATOM 867 N N . PRO A 1 117 ? -15.550 11.704 7.089 1.00 46.03 117 PRO A N 1
ATOM 868 C CA . PRO A 1 117 ? -16.767 12.085 7.803 1.00 46.03 117 PRO A CA 1
ATOM 869 C C . PRO A 1 117 ? -16.979 11.209 9.047 1.00 46.03 117 PRO A C 1
ATOM 871 O O . PRO A 1 117 ? -17.087 9.991 8.942 1.00 46.03 117 PRO A O 1
ATOM 874 N N . GLY A 1 118 ? -17.026 11.834 10.228 1.00 51.47 118 GLY A N 1
ATOM 875 C CA . GLY A 1 118 ? -17.204 11.137 11.508 1.00 51.47 118 GLY A CA 1
ATOM 876 C C . GLY A 1 118 ? -15.926 10.591 12.154 1.00 51.47 118 GLY A C 1
ATOM 877 O O . GLY A 1 118 ? -16.032 9.894 13.161 1.00 51.47 118 GLY A O 1
ATOM 878 N N . LEU A 1 119 ? -14.733 10.906 11.631 1.00 45.41 119 LEU A N 1
ATOM 879 C CA . LEU A 1 119 ? -13.483 10.376 12.173 1.00 45.41 119 LEU A CA 1
ATOM 880 C C . LEU A 1 119 ? -12.318 11.387 12.102 1.00 45.41 119 LEU A C 1
ATOM 882 O O . LEU A 1 119 ? -11.758 11.602 11.027 1.00 45.41 119 LEU A O 1
ATOM 886 N N . PRO A 1 120 ? -11.909 12.001 13.228 1.00 48.78 120 PRO A N 1
ATOM 887 C CA . PRO A 1 120 ? -10.687 12.787 13.287 1.00 48.78 120 PRO A CA 1
ATOM 888 C C . PRO A 1 120 ? -9.533 11.874 13.699 1.00 48.78 120 PRO A C 1
ATOM 890 O O . PRO A 1 120 ? -9.464 11.473 14.860 1.00 48.78 120 PRO A O 1
ATOM 893 N N . LEU A 1 121 ? -8.612 11.549 12.787 1.00 52.38 121 LEU A N 1
ATOM 894 C CA . LEU A 1 121 ? -7.339 10.968 13.208 1.00 52.38 121 LEU A CA 1
ATOM 895 C C . LEU A 1 121 ? -6.123 11.360 12.345 1.00 52.38 121 LEU A C 1
ATOM 897 O O . LEU A 1 121 ? -6.272 11.496 11.129 1.00 52.38 121 LEU A O 1
ATOM 901 N N . PRO A 1 122 ? -4.910 11.385 12.954 1.00 56.03 122 PRO A N 1
ATOM 902 C CA . PRO A 1 122 ? -4.674 11.311 14.406 1.00 56.03 122 PRO A CA 1
ATOM 903 C C . PRO A 1 122 ? -4.392 12.648 15.104 1.00 56.03 122 PRO A C 1
ATOM 905 O O . PRO A 1 122 ? -4.204 13.701 14.501 1.00 56.03 122 PRO A O 1
ATOM 908 N N . ILE A 1 123 ? -4.470 12.551 16.427 1.00 52.09 123 ILE A N 1
ATOM 909 C CA . ILE A 1 123 ? -4.470 13.602 17.435 1.00 52.09 123 ILE A CA 1
ATOM 910 C C . ILE A 1 123 ? -3.029 13.996 17.775 1.00 52.09 123 ILE A C 1
ATOM 912 O O . ILE A 1 123 ? -2.250 13.174 18.267 1.00 52.09 123 ILE A O 1
ATOM 916 N N . GLY A 1 124 ? -2.714 15.277 17.588 1.00 35.31 124 GLY A N 1
ATOM 917 C CA . GLY A 1 124 ? -1.576 15.950 18.202 1.00 35.31 124 GLY A CA 1
ATOM 918 C C . GLY A 1 124 ? -2.030 16.775 19.408 1.00 35.31 124 GLY A C 1
ATOM 919 O O . GLY A 1 124 ? -2.409 17.926 19.230 1.00 35.31 124 GLY A O 1
ATOM 920 N N . ARG A 1 125 ? -1.898 16.161 20.595 1.00 39.56 125 ARG A N 1
ATOM 921 C CA . ARG A 1 125 ? -2.287 16.586 21.961 1.00 39.56 125 ARG A CA 1
ATOM 922 C C . ARG A 1 125 ? -3.777 16.590 22.293 1.00 39.56 125 ARG A C 1
ATOM 924 O O . ARG A 1 125 ? -4.545 17.344 21.670 1.00 39.56 125 ARG A O 1
#

pLDDT: mean 88.13, std 14.53, range [35.31, 98.44]

Foldseek 3Di:
DPPPDQEDDPQQQCFAAWDADPQGWIWTQNQLQLWIWIAHSNGDIDTQDGQAQDPVRASQEDQEQRWHHWDDDQLKIKTKHQNPCHHSNPVNVNYQADDDVGHRIDMGMDNDFDDDVPDGDDDDD

Solvent-accessible surface area (backbone atoms only — not comparable to full-atom values): 7106 Å² total; per-residue (Å²): 130,73,92,84,62,80,71,87,57,86,75,53,45,48,59,65,15,62,31,76,50,97,86,50,29,38,38,28,23,7,18,46,53,16,26,37,29,40,32,40,78,88,45,52,78,44,81,78,45,56,42,63,62,47,100,86,68,44,24,19,28,71,77,38,33,22,28,46,48,44,45,77,54,81,56,31,42,35,29,36,28,71,52,49,71,38,69,28,15,44,68,31,82,64,36,75,42,74,54,91,95,39,48,86,62,49,77,37,73,48,65,78,84,53,90,47,95,95,47,90,54,60,76,85,130

Mean predicted aligned error: 5.48 Å

Radius of gyration: 14.93 Å; Cα contacts (8 Å, |Δi|>4): 277; chains: 1; bounding box: 47×33×42 Å

Secondary structure (DSSP, 8-state):
--TT-S---GGGTTEEEEEE-TTS-EEEEEGGGTEEEEE-TT--EEEEEEPPP-TTS---SSS-SSEEEEEEETTEEEEEE-----GGG-SGGGSSSSSTTS-S-EEEEE-PPP-BTTB------